Protein AF-A0A2D5MN33-F1 (afdb_monomer_lite)

Radius of gyration: 44.45 Å; chains: 1; bounding box: 69×25×112 Å

pLDDT: mean 75.89, std 8.76, range [56.78, 90.12]

Structure (mmCIF, N/CA/C/O backbone):
data_AF-A0A2D5MN33-F1
#
_entry.id   AF-A0A2D5MN33-F1
#
loop_
_atom_site.group_PDB
_atom_site.id
_atom_site.type_symbol
_atom_site.label_atom_id
_atom_site.label_alt_id
_atom_site.label_comp_id
_atom_site.label_asym_id
_atom_site.label_entity_id
_atom_site.label_seq_id
_atom_site.pdbx_PDB_ins_code
_atom_site.Cartn_x
_atom_site.Cartn_y
_atom_site.Cartn_z
_atom_site.occupancy
_atom_site.B_iso_or_equiv
_atom_site.auth_seq_id
_atom_site.auth_comp_id
_atom_site.auth_asym_id
_atom_site.auth_atom_id
_atom_site.pdbx_PDB_model_num
ATOM 1 N N . MET A 1 1 ? 22.913 7.459 -58.226 1.00 56.78 1 MET A N 1
ATOM 2 C CA . MET A 1 1 ? 24.089 7.844 -57.410 1.00 56.78 1 MET A CA 1
ATOM 3 C C . MET A 1 1 ? 24.022 9.339 -57.164 1.00 56.78 1 MET A C 1
ATOM 5 O O . MET A 1 1 ? 23.792 10.057 -58.127 1.00 56.78 1 MET A O 1
ATOM 9 N N . SER A 1 2 ? 24.161 9.825 -55.929 1.00 61.31 2 SER A N 1
ATOM 10 C CA . SER A 1 2 ? 24.160 11.272 -55.685 1.00 61.31 2 SER A CA 1
ATOM 11 C C . SER A 1 2 ? 25.480 11.892 -56.167 1.00 61.31 2 SER A C 1
ATOM 13 O O . SER A 1 2 ? 26.563 11.467 -55.765 1.00 61.31 2 SER A O 1
ATOM 15 N N . ASN A 1 3 ? 25.400 12.913 -57.028 1.00 69.62 3 ASN A N 1
ATOM 16 C CA . ASN A 1 3 ? 26.564 13.630 -57.580 1.00 69.62 3 ASN A CA 1
ATOM 17 C C . ASN A 1 3 ? 27.483 14.236 -56.496 1.00 69.62 3 ASN A C 1
ATOM 19 O O . ASN A 1 3 ? 28.654 14.517 -56.748 1.00 69.62 3 ASN A O 1
ATOM 23 N N . SER A 1 4 ? 26.980 14.409 -55.272 1.00 71.25 4 SER A N 1
ATOM 24 C CA . SER A 1 4 ? 27.726 14.943 -54.132 1.00 71.25 4 SER A CA 1
ATOM 25 C C . SER A 1 4 ? 28.807 13.995 -53.600 1.00 71.25 4 SER A C 1
ATOM 27 O O . SER A 1 4 ? 29.894 14.467 -53.266 1.00 71.25 4 SER A O 1
ATOM 29 N N . ILE A 1 5 ? 28.559 12.679 -53.562 1.00 74.62 5 ILE A N 1
ATOM 30 C CA . ILE A 1 5 ? 29.527 11.682 -53.062 1.00 74.62 5 ILE A CA 1
ATOM 31 C C . ILE A 1 5 ? 30.747 11.602 -53.984 1.00 74.62 5 ILE A C 1
ATOM 33 O O . ILE A 1 5 ? 31.883 11.629 -53.514 1.00 74.62 5 ILE A O 1
ATOM 37 N N . LEU A 1 6 ? 30.521 11.584 -55.301 1.00 78.62 6 LEU A N 1
ATOM 38 C CA . LEU A 1 6 ? 31.596 11.555 -56.298 1.00 78.62 6 LEU A CA 1
ATOM 39 C C . LEU A 1 6 ? 32.447 12.832 -56.281 1.00 78.62 6 LEU A C 1
ATOM 41 O O . LEU A 1 6 ? 33.637 12.773 -56.574 1.00 78.62 6 LEU A O 1
ATOM 45 N N . LYS A 1 7 ? 31.871 13.978 -55.901 1.00 85.31 7 LYS A N 1
ATOM 46 C CA . LYS A 1 7 ? 32.594 15.255 -55.827 1.00 85.31 7 LYS A CA 1
ATOM 47 C C . LYS A 1 7 ? 33.525 15.345 -54.610 1.00 85.31 7 LYS A C 1
ATOM 49 O O . LYS A 1 7 ? 34.604 15.919 -54.719 1.00 85.31 7 LYS A O 1
ATOM 54 N N . HIS A 1 8 ? 33.147 14.750 -53.475 1.00 85.94 8 HIS A N 1
ATOM 55 C CA . HIS A 1 8 ? 33.854 14.936 -52.196 1.00 85.94 8 HIS A CA 1
ATOM 56 C C . HIS A 1 8 ? 34.628 13.703 -51.704 1.00 85.94 8 HIS A C 1
ATOM 58 O O . HIS A 1 8 ? 35.237 13.754 -50.638 1.00 85.94 8 HIS A O 1
ATOM 64 N N . TRP A 1 9 ? 34.669 12.601 -52.460 1.00 86.69 9 TRP A N 1
ATOM 65 C CA . TRP A 1 9 ? 35.290 11.351 -51.995 1.00 86.69 9 TRP A CA 1
ATOM 66 C C . TRP A 1 9 ? 36.768 11.483 -51.590 1.00 86.69 9 TRP A C 1
ATOM 68 O O . TRP A 1 9 ? 37.199 10.830 -50.642 1.00 86.69 9 TRP A O 1
ATOM 78 N N . LYS A 1 10 ? 37.541 12.347 -52.269 1.00 88.19 10 LYS A N 1
ATOM 79 C CA . LYS A 1 10 ? 38.950 12.616 -51.930 1.00 88.19 10 LYS A CA 1
ATOM 80 C C . LYS A 1 10 ? 39.084 13.234 -50.539 1.00 88.19 10 LYS A C 1
ATOM 82 O O . LYS A 1 10 ? 39.936 12.810 -49.766 1.00 88.19 10 LYS A O 1
ATOM 87 N N . TRP A 1 11 ? 38.216 14.196 -50.222 1.00 90.12 11 TRP A N 1
ATOM 88 C CA . TRP A 1 11 ? 38.167 14.820 -48.903 1.00 90.12 11 TRP A CA 1
ATOM 89 C C . TRP A 1 11 ? 37.771 13.796 -47.836 1.00 90.12 11 TRP A C 1
ATOM 91 O O . TRP A 1 11 ? 38.469 13.651 -46.839 1.00 90.12 11 TRP A O 1
ATOM 101 N N . ILE A 1 12 ? 36.747 12.977 -48.086 1.00 85.75 12 ILE A N 1
ATOM 102 C CA . ILE A 1 12 ? 36.324 11.958 -47.115 1.00 85.75 12 ILE A CA 1
ATOM 103 C C . ILE A 1 12 ? 37.423 10.907 -46.865 1.00 85.75 12 ILE A C 1
ATOM 105 O O . ILE A 1 12 ? 37.648 10.498 -45.727 1.00 85.75 12 ILE A O 1
ATOM 109 N N . LYS A 1 13 ? 38.178 10.531 -47.905 1.00 84.69 13 LYS A N 1
ATOM 110 C CA . LYS A 1 13 ? 39.342 9.646 -47.767 1.00 84.69 13 LYS A CA 1
ATOM 111 C C . LYS A 1 13 ? 40.474 10.293 -46.960 1.00 84.69 13 LYS A C 1
ATOM 113 O O . LYS A 1 13 ? 41.127 9.594 -46.192 1.00 84.69 13 LYS A O 1
ATOM 118 N N . SER A 1 14 ? 40.688 11.607 -47.091 1.00 88.19 14 SER A N 1
ATOM 119 C CA . SER A 1 14 ? 41.678 12.335 -46.279 1.00 88.19 14 SER A CA 1
ATOM 120 C C . SER A 1 14 ? 41.342 12.365 -44.785 1.00 88.19 14 SER A C 1
ATOM 122 O O . SER A 1 14 ? 42.250 12.440 -43.968 1.00 88.19 14 SER A O 1
ATOM 124 N N . LEU A 1 15 ? 40.064 12.208 -44.420 1.00 86.44 15 LEU A N 1
ATOM 125 C CA . LEU A 1 15 ? 39.622 12.051 -43.030 1.00 86.44 15 LEU A CA 1
ATOM 126 C C . LEU A 1 15 ? 39.831 10.627 -42.480 1.00 86.44 15 LEU A C 1
ATOM 128 O O . LEU A 1 15 ? 39.465 10.349 -41.343 1.00 86.44 15 LEU A O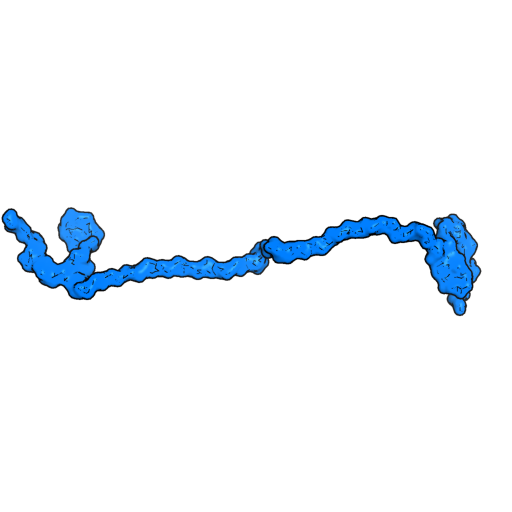 1
ATOM 132 N N . GLY A 1 16 ? 40.374 9.702 -43.281 1.00 82.69 16 GLY A N 1
ATOM 133 C CA . GLY A 1 16 ? 40.598 8.310 -42.881 1.00 82.69 16 GLY A CA 1
ATOM 134 C C . GLY A 1 16 ? 39.354 7.418 -42.954 1.00 82.69 16 GLY A C 1
ATOM 135 O O . GLY A 1 16 ? 39.387 6.278 -42.491 1.00 82.69 16 GLY A O 1
ATOM 136 N N . VAL A 1 17 ? 38.257 7.895 -43.553 1.00 83.62 17 VAL A N 1
ATOM 137 C CA . VAL A 1 17 ? 37.012 7.127 -43.683 1.00 83.62 17 VAL A CA 1
ATOM 138 C C . VAL A 1 17 ? 37.015 6.329 -44.989 1.00 83.62 17 VAL A C 1
ATOM 140 O O . VAL A 1 17 ? 37.100 6.885 -46.085 1.00 83.62 17 VAL A O 1
ATOM 143 N N . ASN A 1 18 ? 36.875 5.006 -44.883 1.00 82.19 18 ASN A N 1
ATOM 144 C CA . ASN A 1 18 ? 36.768 4.118 -46.041 1.00 82.19 18 ASN A CA 1
ATOM 145 C C . ASN A 1 18 ? 35.313 4.024 -46.523 1.00 82.19 18 ASN A C 1
ATOM 147 O O . ASN A 1 18 ? 34.442 3.542 -45.798 1.00 82.19 18 ASN A O 1
ATOM 151 N N . ILE A 1 19 ? 35.053 4.465 -47.758 1.00 82.38 19 ILE A N 1
ATOM 152 C CA . ILE A 1 19 ? 33.716 4.477 -48.372 1.00 82.38 19 ILE A CA 1
ATOM 153 C C . ILE A 1 19 ? 33.722 3.668 -49.664 1.00 82.38 19 ILE A C 1
ATOM 155 O O . ILE A 1 19 ? 34.583 3.852 -50.526 1.00 82.38 19 ILE A O 1
ATOM 159 N N . CYS A 1 20 ? 32.716 2.814 -49.842 1.00 80.69 20 CYS A N 1
ATOM 160 C CA . CYS A 1 20 ? 32.478 2.152 -51.115 1.00 80.69 20 CYS A CA 1
ATOM 161 C C . CYS A 1 20 ? 31.819 3.125 -52.103 1.00 80.69 20 CYS A C 1
ATOM 163 O O . CYS A 1 20 ? 30.640 3.451 -51.972 1.00 80.69 20 CYS A O 1
ATOM 165 N N . LEU A 1 21 ? 32.557 3.555 -53.130 1.00 78.75 21 LEU A N 1
ATOM 166 C CA . LEU A 1 21 ? 32.062 4.502 -54.140 1.00 78.75 21 LEU A CA 1
ATOM 167 C C . LEU A 1 21 ? 30.833 3.995 -54.905 1.00 78.75 21 LEU A C 1
ATOM 169 O O . LEU A 1 21 ? 30.045 4.814 -55.354 1.00 78.75 21 LEU A O 1
ATOM 173 N N . LYS A 1 22 ? 30.653 2.669 -55.029 1.00 77.31 22 LYS A N 1
ATOM 174 C CA . LYS A 1 22 ? 29.515 2.046 -55.730 1.00 77.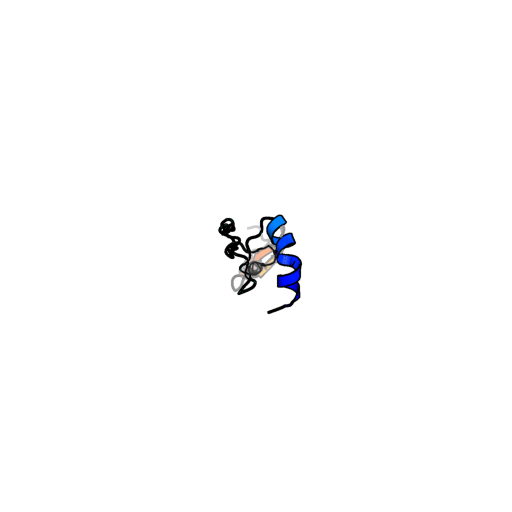31 22 LYS A CA 1
ATOM 175 C C . LYS A 1 22 ? 28.207 2.098 -54.936 1.00 77.31 22 LYS A C 1
ATOM 177 O O . LYS A 1 22 ? 27.141 2.220 -55.529 1.00 77.31 22 LYS A O 1
ATOM 182 N N . THR A 1 23 ? 28.284 2.002 -53.610 1.00 76.19 23 THR A N 1
ATOM 183 C CA . THR A 1 23 ? 27.108 1.859 -52.732 1.00 76.19 23 THR A CA 1
ATOM 184 C C . THR A 1 23 ? 26.929 3.017 -51.753 1.00 76.19 23 THR A C 1
ATOM 186 O O . THR A 1 23 ? 25.892 3.098 -51.105 1.00 76.19 23 THR A O 1
ATOM 189 N N . GLY A 1 24 ? 27.922 3.902 -51.616 1.00 73.44 24 GLY A N 1
ATOM 190 C CA . GLY A 1 24 ? 27.931 5.004 -50.650 1.00 73.44 24 GLY A CA 1
ATOM 191 C C . GLY A 1 24 ? 28.055 4.557 -49.189 1.00 73.44 24 GLY A C 1
ATOM 192 O O . GLY A 1 24 ? 27.982 5.391 -48.293 1.00 73.44 24 GLY A O 1
ATOM 193 N N . LYS A 1 25 ? 28.237 3.256 -48.930 1.00 79.12 25 LYS A N 1
ATOM 194 C CA . LYS A 1 25 ? 28.335 2.710 -47.573 1.00 79.12 25 LYS A CA 1
ATOM 195 C C . LYS A 1 25 ? 29.750 2.878 -47.023 1.00 79.12 25 LYS A C 1
ATOM 197 O O . LYS A 1 25 ? 30.728 2.586 -47.716 1.00 79.12 25 LYS A O 1
ATOM 202 N N . ILE A 1 26 ? 29.839 3.315 -45.770 1.00 80.81 26 ILE A N 1
ATOM 203 C CA . ILE A 1 26 ? 31.086 3.368 -45.005 1.00 80.81 26 ILE A CA 1
ATOM 204 C C . ILE A 1 26 ? 31.418 1.946 -44.552 1.00 80.81 26 ILE A C 1
ATOM 206 O O . ILE A 1 26 ? 30.592 1.278 -43.933 1.00 80.81 26 ILE A O 1
ATOM 210 N N . THR A 1 27 ? 32.622 1.474 -44.864 1.00 73.25 27 THR A N 1
ATOM 211 C CA . THR A 1 27 ? 33.121 0.177 -44.399 1.00 73.25 27 THR A CA 1
ATOM 212 C C . THR A 1 27 ? 34.034 0.409 -43.203 1.00 73.25 27 THR A C 1
ATOM 214 O O . THR A 1 27 ? 35.212 0.734 -43.363 1.00 73.25 27 THR A O 1
ATOM 217 N N . SER A 1 28 ? 33.477 0.266 -42.004 1.00 76.31 28 SER A N 1
ATOM 218 C CA . SER A 1 28 ? 34.225 0.248 -40.747 1.00 76.31 28 SER A CA 1
ATOM 219 C C . SER A 1 28 ? 34.540 -1.198 -40.362 1.00 76.31 28 SER A C 1
ATOM 221 O O . SER A 1 28 ? 33.660 -2.051 -40.433 1.00 76.31 28 SER A O 1
ATOM 223 N N . LYS A 1 29 ? 35.781 -1.478 -39.942 1.00 74.19 29 LYS A N 1
ATOM 224 C CA . LYS A 1 29 ? 36.140 -2.742 -39.264 1.00 74.19 29 LYS A CA 1
ATOM 225 C C . LYS A 1 29 ? 35.887 -2.687 -37.752 1.00 74.19 29 LYS A C 1
ATOM 227 O O . LYS A 1 29 ? 35.967 -3.708 -37.083 1.00 74.19 29 LYS A O 1
ATOM 232 N N . PHE A 1 30 ? 35.632 -1.496 -37.218 1.00 78.56 30 PHE A N 1
ATOM 233 C CA . PHE A 1 30 ? 35.391 -1.266 -35.804 1.00 78.56 30 PHE A CA 1
ATOM 234 C C . PHE A 1 30 ? 33.894 -1.427 -35.527 1.00 78.56 30 PHE A C 1
ATOM 236 O O . PHE A 1 30 ? 33.088 -0.638 -36.027 1.00 78.56 30 PHE A O 1
ATOM 243 N N . ALA A 1 31 ? 33.539 -2.467 -34.771 1.00 77.25 31 ALA A N 1
ATOM 244 C CA . ALA A 1 31 ? 32.161 -2.783 -34.390 1.00 77.25 31 ALA A CA 1
ATOM 245 C C . ALA A 1 31 ? 31.676 -1.993 -33.157 1.00 77.25 31 ALA A C 1
ATOM 247 O O . ALA A 1 31 ? 30.534 -2.156 -32.742 1.00 77.25 31 ALA A O 1
ATOM 248 N N . GLY A 1 32 ? 32.519 -1.115 -32.600 1.00 82.25 32 GLY A N 1
ATOM 249 C CA . GLY A 1 32 ? 32.250 -0.444 -31.332 1.00 82.25 32 GLY A CA 1
ATOM 25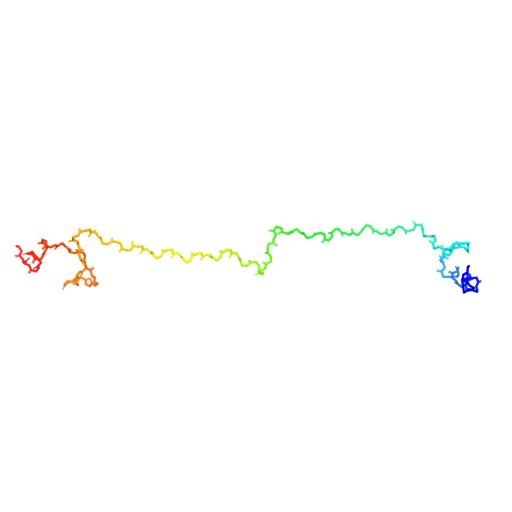0 C C . GLY A 1 32 ? 32.659 -1.296 -30.133 1.00 82.25 32 GLY A C 1
ATOM 251 O O . GLY A 1 32 ? 33.429 -2.247 -30.265 1.00 82.25 32 GLY A O 1
ATOM 252 N N . TYR A 1 33 ? 32.149 -0.916 -28.967 1.00 86.00 33 TYR A N 1
ATOM 253 C CA . TYR A 1 33 ? 32.252 -1.682 -27.730 1.00 86.00 33 TYR A CA 1
ATOM 254 C C . TYR A 1 33 ? 30.861 -2.166 -27.339 1.00 86.00 33 TYR A C 1
ATOM 256 O O . TYR A 1 33 ? 29.873 -1.488 -27.639 1.00 86.00 33 TYR A O 1
ATOM 264 N N . ASP A 1 34 ? 30.793 -3.304 -26.653 1.00 86.00 34 ASP A N 1
ATOM 265 C CA . ASP A 1 34 ? 29.536 -3.789 -26.098 1.00 86.00 34 ASP A CA 1
ATOM 266 C C . ASP A 1 34 ? 28.993 -2.758 -25.104 1.00 86.00 34 ASP A C 1
ATOM 268 O O . ASP A 1 34 ? 29.680 -2.325 -24.174 1.00 86.00 34 ASP A O 1
ATOM 272 N N . ILE A 1 35 ? 27.761 -2.319 -25.346 1.00 85.31 35 ILE A N 1
ATOM 273 C CA . ILE A 1 35 ? 27.075 -1.368 -24.475 1.00 85.31 35 ILE A CA 1
ATOM 274 C C . ILE A 1 35 ? 26.718 -2.120 -23.184 1.00 85.31 35 ILE A C 1
ATOM 276 O O . ILE A 1 35 ? 26.219 -3.245 -23.271 1.00 85.31 35 ILE A O 1
ATOM 280 N N . PRO A 1 36 ? 26.956 -1.544 -21.990 1.00 85.88 36 PRO A N 1
ATOM 281 C CA . PRO A 1 36 ? 26.526 -2.177 -20.750 1.00 85.88 36 PRO A CA 1
ATOM 282 C C . PRO A 1 36 ? 25.002 -2.340 -20.738 1.00 85.88 36 PRO A C 1
ATOM 284 O O . PRO A 1 36 ? 24.268 -1.495 -21.252 1.00 85.88 36 PRO A O 1
ATOM 287 N N . ASP A 1 37 ? 24.525 -3.433 -20.147 1.00 86.12 37 ASP A N 1
ATOM 288 C CA . ASP A 1 37 ? 23.091 -3.676 -20.030 1.00 86.12 37 ASP A CA 1
ATOM 289 C C . ASP A 1 37 ? 22.459 -2.664 -19.060 1.00 86.12 37 ASP A C 1
ATOM 291 O O . ASP A 1 37 ? 22.735 -2.668 -17.861 1.00 86.12 37 ASP A O 1
ATOM 295 N N . TYR A 1 38 ? 21.614 -1.785 -19.600 1.00 81.56 38 TYR A N 1
ATOM 296 C CA . TYR A 1 38 ? 20.839 -0.798 -18.845 1.00 81.56 38 TYR A CA 1
ATOM 297 C C . TYR A 1 38 ? 19.436 -1.300 -18.482 1.00 81.56 38 TYR A C 1
ATOM 299 O O . TYR A 1 38 ? 18.580 -0.503 -18.088 1.00 81.56 38 TYR A O 1
ATOM 307 N N . SER A 1 39 ? 19.162 -2.598 -18.642 1.00 83.44 39 SER A N 1
ATOM 308 C CA . SER A 1 39 ? 17.887 -3.174 -18.238 1.00 83.44 39 SER A CA 1
ATOM 309 C C . SER A 1 39 ? 17.628 -2.916 -16.748 1.00 83.44 39 SER A C 1
ATOM 311 O O . SER A 1 39 ? 18.473 -3.124 -15.876 1.00 83.44 39 SER A O 1
ATOM 313 N N . THR A 1 40 ? 16.444 -2.393 -16.438 1.00 72.56 40 THR A N 1
ATOM 314 C CA . THR A 1 40 ? 16.048 -2.090 -15.063 1.00 72.56 40 THR A CA 1
ATOM 315 C C . THR A 1 40 ? 15.270 -3.260 -14.475 1.00 72.56 40 THR A C 1
ATOM 317 O O . THR A 1 40 ? 14.326 -3.786 -15.067 1.00 72.56 40 THR A O 1
ATOM 320 N N . ASN A 1 41 ? 15.652 -3.689 -13.272 1.00 69.75 41 ASN A N 1
ATOM 321 C CA . ASN A 1 41 ? 14.922 -4.723 -12.549 1.00 69.75 41 ASN A CA 1
ATOM 322 C C . ASN A 1 41 ? 13.710 -4.104 -11.834 1.00 69.75 41 ASN A C 1
ATOM 324 O O . ASN A 1 41 ? 13.860 -3.456 -10.799 1.00 69.75 41 ASN A O 1
ATOM 328 N N . TYR A 1 42 ? 12.504 -4.359 -12.350 1.00 65.56 42 TYR A N 1
ATOM 329 C CA . TYR A 1 42 ? 11.228 -3.903 -11.771 1.00 65.56 42 TYR A CA 1
ATOM 330 C C . TYR A 1 42 ? 10.944 -4.453 -10.353 1.00 65.56 42 TYR A C 1
ATOM 332 O O . TYR A 1 42 ? 9.966 -4.066 -9.716 1.00 65.56 42 TYR A O 1
ATOM 340 N N . LYS A 1 43 ? 11.781 -5.356 -9.811 1.00 66.19 43 LYS A N 1
ATOM 341 C CA . LYS A 1 43 ? 11.619 -5.870 -8.436 1.00 66.19 43 LYS A CA 1
ATOM 342 C C . LYS A 1 43 ? 11.640 -4.772 -7.374 1.00 66.19 43 LYS A C 1
ATOM 344 O O . LYS A 1 43 ? 11.006 -4.943 -6.334 1.00 66.19 43 LYS A O 1
ATOM 349 N N . TYR A 1 44 ? 12.350 -3.674 -7.612 1.00 63.28 44 TYR A N 1
ATOM 350 C CA . TYR A 1 44 ? 12.422 -2.568 -6.666 1.00 63.28 44 TYR A CA 1
ATOM 351 C C . TYR A 1 44 ? 11.398 -1.518 -7.056 1.00 63.28 44 TYR A C 1
ATOM 353 O O . TYR A 1 44 ? 11.561 -0.791 -8.032 1.00 63.28 44 TYR A O 1
ATOM 361 N N . LYS A 1 45 ? 10.309 -1.477 -6.294 1.00 66.69 45 LYS A N 1
ATOM 362 C CA . LYS A 1 45 ? 9.264 -0.486 -6.495 1.00 66.69 45 LYS A CA 1
ATOM 363 C C . LYS A 1 45 ? 9.793 0.891 -6.090 1.00 66.69 45 LYS A C 1
ATOM 365 O O . LYS A 1 45 ? 10.293 1.055 -4.978 1.00 66.69 45 LYS A O 1
ATOM 370 N N . THR A 1 46 ? 9.710 1.852 -7.000 1.00 67.50 46 THR A N 1
ATOM 371 C CA . THR A 1 46 ? 9.994 3.265 -6.739 1.00 67.50 46 THR A CA 1
ATOM 372 C C . THR A 1 46 ? 8.965 3.848 -5.757 1.00 67.50 46 THR A C 1
ATOM 374 O O . THR A 1 46 ? 7.947 3.225 -5.447 1.00 67.50 46 THR A O 1
ATOM 377 N N . SER A 1 47 ? 9.254 5.024 -5.190 1.00 63.88 47 SER A N 1
ATOM 378 C CA . SER A 1 47 ? 8.429 5.663 -4.147 1.00 63.88 47 SER A CA 1
ATOM 379 C C . SER A 1 47 ? 7.009 6.042 -4.597 1.00 63.88 47 SER A C 1
ATOM 381 O O . SER A 1 47 ? 6.159 6.340 -3.762 1.00 63.88 47 SER A O 1
ATOM 383 N N . ASP A 1 48 ? 6.751 6.017 -5.903 1.00 69.94 48 ASP A N 1
ATOM 384 C CA . ASP A 1 48 ? 5.446 6.166 -6.551 1.00 69.94 48 ASP A CA 1
ATOM 385 C C . ASP A 1 48 ? 4.525 4.956 -6.333 1.00 69.94 48 ASP A C 1
ATOM 387 O O . ASP A 1 48 ? 3.303 5.072 -6.453 1.00 69.94 48 ASP A O 1
ATOM 391 N N . VAL A 1 49 ? 5.073 3.801 -5.947 1.00 64.75 49 VAL A N 1
ATOM 392 C CA . VAL A 1 49 ? 4.260 2.656 -5.553 1.00 64.75 49 VAL A CA 1
ATOM 393 C C . VAL A 1 49 ? 3.906 2.769 -4.079 1.00 64.75 49 VAL A C 1
ATOM 395 O O . VAL A 1 49 ? 4.586 2.250 -3.194 1.00 64.75 49 VAL A O 1
ATOM 398 N N . ILE A 1 50 ? 2.767 3.407 -3.827 1.00 64.94 50 ILE A N 1
ATOM 399 C CA . ILE A 1 50 ? 2.077 3.334 -2.543 1.00 64.94 50 ILE A CA 1
ATOM 400 C C . ILE A 1 50 ? 1.737 1.858 -2.312 1.00 64.94 50 ILE A C 1
ATOM 402 O O . ILE A 1 50 ? 0.816 1.311 -2.921 1.00 64.94 50 ILE A O 1
ATOM 406 N N . GLY A 1 51 ? 2.523 1.184 -1.466 1.00 64.56 51 GLY A N 1
ATOM 407 C CA . GLY A 1 51 ? 2.182 -0.145 -0.970 1.00 64.56 51 GLY A CA 1
ATOM 408 C C . GLY A 1 51 ? 0.746 -0.117 -0.460 1.00 64.56 51 GLY A C 1
ATOM 409 O O . GLY A 1 51 ? 0.355 0.876 0.156 1.0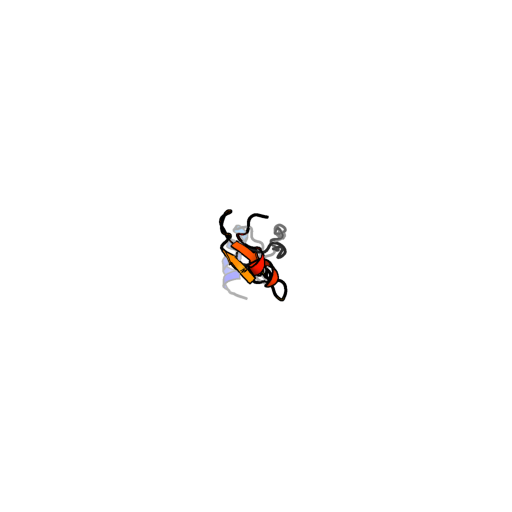0 64.56 51 GLY A O 1
ATOM 410 N N . THR A 1 52 ? -0.034 -1.161 -0.777 1.00 61.25 52 THR A N 1
ATOM 411 C CA . THR A 1 52 ? -1.443 -1.320 -0.371 1.00 61.25 52 THR A CA 1
ATOM 412 C C . THR A 1 52 ? -1.640 -0.682 0.987 1.00 61.25 52 THR A C 1
ATOM 414 O O . THR A 1 52 ? -1.022 -1.148 1.949 1.00 61.25 52 THR A O 1
ATOM 417 N N . ALA A 1 53 ? -2.398 0.423 1.010 1.00 60.75 53 ALA A N 1
ATOM 418 C CA . ALA A 1 53 ? -2.594 1.258 2.183 1.00 60.75 53 ALA A CA 1
ATOM 419 C C . ALA A 1 53 ? -2.727 0.340 3.388 1.00 60.75 53 ALA A C 1
ATOM 421 O O . ALA A 1 53 ? -3.613 -0.516 3.382 1.00 60.75 53 ALA A O 1
ATOM 422 N N . ALA A 1 54 ? -1.803 0.449 4.349 1.00 60.53 54 ALA A N 1
ATOM 423 C CA . ALA A 1 54 ? -1.866 -0.339 5.567 1.00 60.53 54 ALA A CA 1
ATOM 424 C C . ALA A 1 54 ? -3.273 -0.134 6.124 1.00 60.53 54 ALA A C 1
ATOM 426 O O . ALA A 1 54 ? -3.604 0.960 6.589 1.00 60.53 54 ALA A O 1
ATOM 427 N N . THR A 1 55 ? -4.140 -1.135 5.949 1.00 65.19 55 THR A N 1
ATOM 428 C CA . THR A 1 55 ? -5.547 -1.021 6.309 1.00 65.19 55 THR A CA 1
ATOM 429 C C . THR A 1 55 ? -5.557 -0.618 7.764 1.00 65.19 55 THR A C 1
ATOM 431 O O . THR A 1 55 ? -4.909 -1.280 8.581 1.00 65.19 55 THR A O 1
ATOM 434 N N . LYS A 1 56 ? -6.201 0.518 8.054 1.00 66.69 56 LYS A N 1
ATOM 435 C CA . LYS A 1 56 ? -6.289 1.095 9.395 1.00 66.69 56 LYS A CA 1
ATOM 436 C C . LYS A 1 56 ? -6.535 -0.059 10.364 1.00 66.69 56 LYS A C 1
ATOM 438 O O . LYS A 1 56 ? -7.507 -0.789 10.161 1.00 66.69 56 LYS A O 1
ATOM 443 N N . LYS A 1 57 ? -5.61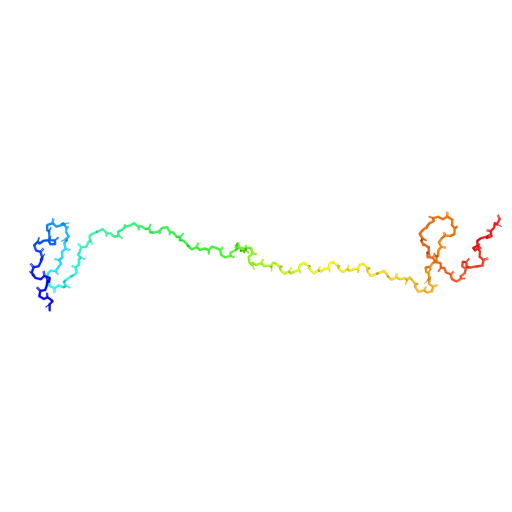7 -0.281 11.322 1.00 65.00 57 LYS A N 1
ATOM 444 C CA . LYS A 1 57 ? -5.720 -1.407 12.268 1.00 65.00 57 LYS A CA 1
ATOM 445 C C . LYS A 1 57 ? -7.168 -1.449 12.757 1.00 65.00 57 LYS A C 1
ATOM 447 O O . LYS A 1 57 ? -7.647 -0.391 13.183 1.00 65.00 57 LYS A O 1
ATOM 452 N N . PRO A 1 58 ? -7.878 -2.586 12.632 1.00 66.75 58 PRO A N 1
ATOM 453 C CA . PRO A 1 58 ? -9.266 -2.643 13.049 1.00 66.75 58 PRO A CA 1
ATOM 454 C C . PRO A 1 58 ? -9.314 -2.162 14.493 1.00 66.75 58 PRO A C 1
ATOM 456 O O . PRO A 1 58 ? -8.558 -2.645 15.339 1.00 66.75 58 PRO A O 1
ATOM 459 N N . ILE A 1 59 ? -10.135 -1.139 14.742 1.00 70.56 59 ILE A N 1
ATOM 460 C CA . ILE A 1 59 ? -10.401 -0.666 16.097 1.00 70.56 59 ILE A CA 1
ATOM 461 C C . ILE A 1 59 ? -10.779 -1.910 16.896 1.00 70.56 59 ILE A C 1
ATOM 463 O O . ILE A 1 59 ? -11.632 -2.682 16.449 1.00 70.56 59 ILE A O 1
ATOM 467 N N . ILE A 1 60 ? -10.104 -2.138 18.025 1.00 69.25 60 ILE A N 1
ATOM 468 C CA . ILE A 1 60 ? -10.401 -3.270 18.903 1.00 69.25 60 ILE A CA 1
ATOM 469 C C . ILE A 1 60 ? -11.901 -3.217 19.182 1.00 69.25 60 ILE A C 1
ATOM 471 O O . ILE A 1 60 ? -12.401 -2.235 19.732 1.00 69.25 60 ILE A O 1
ATOM 475 N N . LYS A 1 61 ? -12.635 -4.236 18.730 1.00 68.12 61 LYS A N 1
ATOM 476 C CA . LYS A 1 61 ? -14.085 -4.291 18.888 1.00 68.12 61 LYS A CA 1
ATOM 477 C C . LYS A 1 61 ? -14.359 -4.556 20.364 1.00 68.12 61 LYS A C 1
ATOM 479 O O . LYS A 1 61 ? -14.241 -5.685 20.829 1.00 68.12 61 LYS A O 1
ATOM 484 N N . VAL A 1 62 ? -14.644 -3.498 21.117 1.00 70.62 62 VAL A N 1
ATOM 485 C CA . VAL A 1 62 ? -14.897 -3.582 22.559 1.00 70.62 62 VAL A CA 1
ATOM 486 C C . VAL A 1 62 ? -16.322 -4.101 22.764 1.00 70.62 62 VAL A C 1
ATOM 488 O O . VAL A 1 62 ? -17.269 -3.333 22.898 1.00 70.62 62 VAL A O 1
ATOM 491 N N . THR A 1 63 ? -16.512 -5.417 22.686 1.00 78.31 63 THR A N 1
ATOM 492 C CA . THR A 1 63 ? -17.805 -6.052 22.982 1.00 78.31 63 THR A CA 1
ATOM 493 C C . THR A 1 63 ? -17.953 -6.273 24.480 1.00 78.31 63 THR A C 1
ATOM 495 O O . THR A 1 63 ? -17.153 -6.982 25.089 1.00 78.31 63 THR A O 1
ATOM 498 N N . LEU A 1 64 ? -18.994 -5.682 25.067 1.00 81.62 64 LEU A N 1
ATOM 499 C CA . LEU A 1 64 ? -19.392 -5.965 26.442 1.00 81.62 64 LEU A CA 1
ATOM 500 C C . LEU A 1 64 ? -20.059 -7.348 26.526 1.00 81.62 64 LEU A C 1
ATOM 502 O O . LEU A 1 64 ? -20.834 -7.701 25.633 1.00 81.62 64 LEU A O 1
ATOM 506 N N . PRO A 1 65 ? -19.797 -8.129 27.588 1.00 83.06 65 PRO A N 1
ATOM 507 C CA . PRO A 1 65 ? -20.534 -9.359 27.852 1.00 83.06 65 PRO A CA 1
ATOM 508 C C . PRO A 1 65 ? -22.037 -9.089 27.988 1.00 83.06 65 PRO A C 1
ATOM 510 O O . PRO A 1 65 ? -22.443 -8.060 28.534 1.00 83.06 65 PRO A O 1
ATOM 513 N N . ALA A 1 66 ? -22.865 -10.028 27.528 1.00 82.75 66 ALA A N 1
ATOM 514 C CA . ALA A 1 66 ? -24.317 -9.921 27.643 1.00 82.75 66 ALA A CA 1
ATOM 515 C C . ALA A 1 66 ? -24.746 -9.727 29.109 1.00 82.75 66 ALA A C 1
ATOM 517 O O . ALA A 1 66 ? -24.233 -10.392 30.009 1.00 82.75 66 ALA A O 1
ATOM 518 N N . GLY A 1 67 ? -25.677 -8.799 29.342 1.00 84.06 67 GLY A N 1
ATOM 519 C CA . GLY A 1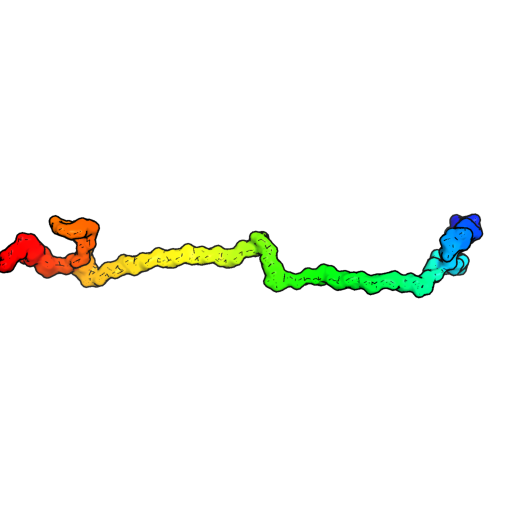 67 ? -26.183 -8.481 30.682 1.00 84.06 67 GLY A CA 1
ATOM 520 C C . GLY A 1 67 ? -25.247 -7.630 31.547 1.00 84.06 67 GLY A C 1
ATOM 521 O O . GLY A 1 67 ? -25.576 -7.369 32.702 1.00 84.06 67 GLY A O 1
ATOM 522 N N . LYS A 1 68 ? -24.105 -7.174 31.013 1.00 85.06 68 LYS A N 1
ATOM 523 C CA . LYS A 1 68 ? -23.178 -6.283 31.721 1.00 85.06 68 LYS A CA 1
ATOM 524 C C . LYS A 1 68 ? -23.173 -4.878 31.128 1.00 85.06 68 LYS A C 1
ATOM 526 O O . LYS A 1 68 ? -23.401 -4.683 29.937 1.00 85.06 68 LYS A O 1
ATOM 531 N N . THR A 1 69 ? -22.931 -3.880 31.970 1.00 84.94 69 THR A N 1
ATOM 532 C CA . THR A 1 69 ? -22.905 -2.454 31.601 1.00 84.94 69 THR A CA 1
ATOM 533 C C . THR A 1 69 ? -21.677 -1.778 32.207 1.00 84.94 69 THR A C 1
ATOM 535 O O . THR A 1 69 ? -21.059 -2.309 33.125 1.00 84.94 69 THR A O 1
ATOM 538 N N . ILE A 1 70 ? -21.281 -0.630 31.661 1.00 86.12 70 ILE A N 1
ATOM 539 C CA . ILE A 1 70 ? -20.178 0.184 32.172 1.00 86.12 70 ILE A CA 1
ATOM 540 C C . ILE A 1 70 ? -20.752 1.230 33.133 1.00 86.12 70 ILE A C 1
ATOM 542 O O . ILE A 1 70 ? -21.635 1.994 32.749 1.00 86.12 70 ILE A O 1
ATOM 546 N N . ALA A 1 71 ? -20.245 1.278 34.363 1.00 80.94 71 ALA A N 1
ATOM 547 C CA . ALA A 1 71 ? -20.622 2.263 35.375 1.00 80.94 71 ALA A CA 1
ATOM 548 C C . ALA A 1 71 ? -19.388 3.038 35.876 1.00 80.94 71 ALA A C 1
ATOM 550 O O . ALA A 1 71 ? -18.275 2.501 35.848 1.00 80.94 71 ALA A O 1
ATOM 551 N N . PRO A 1 72 ? -19.544 4.293 36.336 1.00 81.94 72 PRO A N 1
ATOM 552 C CA . PRO A 1 72 ? -18.456 5.036 36.966 1.00 81.94 72 PRO A CA 1
ATOM 553 C C . PRO A 1 72 ? -17.992 4.320 38.243 1.00 81.94 72 PRO A C 1
ATOM 555 O O . PRO A 1 72 ? -18.802 3.954 39.096 1.00 81.94 72 PRO A O 1
ATOM 558 N N . ALA A 1 73 ? -16.681 4.103 38.377 1.00 80.38 73 ALA A N 1
ATOM 559 C CA . ALA A 1 73 ? -16.130 3.400 39.531 1.00 80.38 73 ALA A CA 1
ATOM 560 C C . ALA A 1 73 ? -16.044 4.345 40.734 1.00 80.38 73 ALA A C 1
ATOM 562 O O . ALA A 1 73 ? -15.233 5.271 40.748 1.00 80.38 73 ALA A O 1
ATOM 563 N N . TYR A 1 74 ? -16.847 4.076 41.765 1.00 63.41 74 TYR A N 1
ATOM 564 C CA . TYR A 1 74 ? -17.082 5.027 42.857 1.00 63.41 74 TYR A CA 1
ATOM 565 C C . TYR A 1 74 ? -15.845 5.361 43.716 1.00 63.41 74 TYR A C 1
ATOM 567 O O . TYR A 1 74 ? -15.898 6.329 44.455 1.00 63.41 74 TYR A O 1
ATOM 575 N N . ASN A 1 75 ? -14.726 4.624 43.615 1.00 65.44 75 ASN A N 1
ATOM 576 C CA . ASN A 1 75 ? -13.539 4.838 44.469 1.00 65.44 75 ASN A CA 1
ATOM 577 C C . ASN A 1 75 ? -12.167 4.590 43.796 1.00 65.44 75 ASN A C 1
ATOM 579 O O . ASN A 1 75 ? -11.148 4.614 44.481 1.00 65.44 75 ASN A O 1
ATOM 583 N N . LYS A 1 76 ? -12.101 4.285 42.490 1.00 61.19 76 LYS A N 1
ATOM 584 C CA . LYS A 1 76 ? -10.835 3.890 41.821 1.00 61.19 76 LYS A CA 1
ATOM 585 C C . LYS A 1 76 ? -10.540 4.610 40.496 1.00 61.19 76 LYS A C 1
ATOM 587 O O . LYS A 1 76 ? -9.560 4.279 39.836 1.00 61.19 76 LYS A O 1
ATOM 592 N N . GLY A 1 77 ? -11.341 5.614 40.133 1.00 69.38 77 GLY A N 1
ATOM 593 C CA . GLY A 1 77 ? -11.240 6.300 38.842 1.00 69.38 77 GLY A CA 1
ATOM 594 C C . GLY A 1 77 ? -11.671 5.430 37.652 1.00 69.38 77 GLY A C 1
ATOM 595 O O . GLY A 1 77 ? -11.910 4.230 37.782 1.00 69.38 77 GLY A O 1
ATOM 596 N N . GLY A 1 78 ? -11.786 6.063 36.481 1.00 79.25 78 GLY A N 1
ATOM 597 C CA . GLY A 1 78 ? -12.196 5.427 35.226 1.00 79.25 78 GLY A CA 1
ATOM 598 C C . GLY A 1 78 ? -13.626 4.875 35.259 1.00 79.25 78 GLY A C 1
ATOM 599 O O . GLY A 1 78 ? -14.553 5.521 35.746 1.00 79.25 78 GLY A O 1
ATOM 600 N N . TYR A 1 79 ? -13.802 3.664 34.739 1.00 86.62 79 TYR A N 1
ATOM 601 C CA . TYR A 1 79 ? -15.084 2.970 34.659 1.00 86.62 79 TYR A CA 1
ATOM 602 C C . TYR A 1 79 ? -14.913 1.490 35.020 1.00 86.62 79 TYR A C 1
ATOM 604 O O . TYR A 1 79 ? -13.835 0.927 34.829 1.00 86.62 79 TYR A O 1
ATOM 612 N N . MET A 1 80 ? -15.975 0.845 35.504 1.00 83.56 80 MET A N 1
ATOM 613 C CA . MET A 1 80 ? -16.004 -0.586 35.825 1.00 83.56 80 MET A CA 1
ATOM 614 C C . MET A 1 80 ? -17.151 -1.303 35.113 1.00 83.56 80 MET A C 1
ATOM 616 O O . MET A 1 80 ? -18.186 -0.708 34.815 1.00 83.56 80 MET A O 1
ATOM 620 N N . VAL A 1 81 ? -16.960 -2.595 34.845 1.00 86.25 81 VAL A N 1
ATOM 621 C CA . VAL A 1 81 ? -18.002 -3.469 34.300 1.00 86.25 81 VAL A CA 1
ATOM 622 C C . VAL A 1 81 ? -18.862 -3.977 35.456 1.00 86.25 81 VAL A C 1
ATOM 624 O O . VAL A 1 81 ? -18.328 -4.561 36.397 1.00 86.25 81 VAL A O 1
ATOM 627 N N . VAL A 1 82 ? -20.175 -3.766 35.375 1.00 83.69 82 VAL A N 1
ATOM 628 C CA . VAL A 1 82 ? -21.159 -4.146 36.398 1.00 83.69 82 VAL A CA 1
ATOM 629 C C . VAL A 1 82 ? -22.230 -5.071 35.836 1.00 83.69 82 VAL A C 1
ATOM 631 O O . VAL A 1 82 ? -22.647 -4.941 34.682 1.00 83.69 82 VAL A O 1
ATOM 634 N N . ASP A 1 83 ? -22.671 -6.011 36.667 1.00 87.19 83 ASP A N 1
ATOM 635 C CA . ASP A 1 83 ? -23.861 -6.832 36.467 1.00 87.19 83 ASP A CA 1
ATOM 636 C C . ASP A 1 83 ? -25.069 -6.218 37.197 1.00 87.19 83 ASP A C 1
ATOM 638 O O . ASP A 1 83 ? -24.928 -5.469 38.166 1.00 87.19 83 ASP A O 1
ATOM 642 N N . GLN A 1 84 ? -26.282 -6.595 36.798 1.00 83.44 84 GLN A N 1
ATOM 643 C CA . GLN A 1 84 ? -27.512 -6.200 37.483 1.00 83.44 84 GLN A CA 1
ATOM 644 C C . GLN A 1 84 ? -27.511 -6.619 38.966 1.00 83.44 84 GLN A C 1
ATOM 646 O O . GLN A 1 84 ? -28.078 -5.928 39.815 1.00 83.44 84 GLN A O 1
ATOM 651 N N . LYS A 1 85 ? -26.863 -7.743 39.296 1.00 83.44 85 LYS A N 1
ATOM 652 C CA . LYS A 1 85 ? -26.755 -8.239 40.679 1.00 83.44 85 LYS A CA 1
ATOM 653 C C . LYS A 1 85 ? -25.880 -7.349 41.563 1.00 83.44 85 LYS A C 1
ATOM 655 O O . LYS A 1 85 ? -26.154 -7.249 42.760 1.00 83.44 85 LYS A O 1
ATOM 660 N N . ASP A 1 86 ? -24.895 -6.671 40.978 1.00 77.12 86 ASP A N 1
ATOM 661 C CA . ASP A 1 86 ? -23.923 -5.864 41.719 1.00 77.12 86 ASP A CA 1
ATOM 662 C C . ASP A 1 86 ? -24.573 -4.609 42.319 1.00 77.12 86 ASP A C 1
ATOM 664 O O . ASP A 1 86 ? -24.178 -4.157 43.390 1.00 77.12 86 ASP A O 1
ATOM 668 N N . PHE A 1 87 ? -25.660 -4.095 41.729 1.00 76.62 87 PHE A N 1
ATOM 669 C CA . PHE A 1 87 ? -26.408 -2.958 42.289 1.00 76.62 87 PHE A CA 1
ATOM 670 C C . PHE A 1 87 ? -26.936 -3.194 43.709 1.00 76.62 87 PHE A C 1
ATOM 672 O O . PHE A 1 87 ? -27.145 -2.236 44.447 1.00 76.62 87 PHE A O 1
ATOM 679 N N . LYS A 1 88 ? -27.133 -4.451 44.124 1.00 79.25 88 LYS A N 1
ATOM 680 C CA . LYS A 1 88 ? -27.611 -4.774 45.479 1.00 79.25 88 LYS A CA 1
ATOM 681 C C . LYS A 1 88 ? -26.506 -4.723 46.539 1.00 79.25 88 LYS A C 1
ATOM 683 O O . LYS A 1 88 ? -26.813 -4.615 47.729 1.00 79.25 88 LYS A O 1
ATOM 688 N N . THR A 1 89 ? -25.247 -4.836 46.119 1.00 73.62 89 THR A N 1
ATOM 689 C CA . THR A 1 89 ? -24.067 -4.951 46.989 1.00 73.62 89 THR A CA 1
ATOM 690 C C . THR A 1 89 ? -23.128 -3.748 46.882 1.00 73.62 89 THR A C 1
ATOM 692 O O . THR A 1 89 ? -22.328 -3.525 47.789 1.00 73.62 89 THR A O 1
ATOM 695 N N . MET A 1 90 ? -23.242 -2.934 45.826 1.00 70.94 90 MET A N 1
ATOM 696 C CA . MET A 1 90 ? -22.455 -1.712 45.652 1.00 70.94 90 MET A CA 1
ATOM 697 C C . MET A 1 90 ? -22.629 -0.743 46.835 1.00 70.94 90 MET A C 1
ATOM 699 O O . MET A 1 90 ? -23.742 -0.381 47.207 1.00 70.94 90 MET A O 1
ATOM 703 N N . GLY A 1 91 ? -21.509 -0.314 47.427 1.00 67.00 91 GLY A N 1
ATOM 704 C CA . GLY A 1 91 ? -21.476 0.698 48.492 1.00 67.00 91 GLY A CA 1
ATOM 705 C C . GLY A 1 91 ? -21.854 0.209 49.896 1.00 67.00 91 GLY A C 1
ATOM 706 O O . GLY A 1 91 ? -21.821 1.002 50.835 1.00 67.00 91 GLY A O 1
ATOM 707 N N . ARG A 1 92 ? -22.179 -1.078 50.078 1.00 71.19 92 ARG A N 1
ATOM 708 C CA . ARG A 1 92 ? -22.420 -1.659 51.406 1.00 71.19 92 ARG A CA 1
ATOM 709 C C . ARG A 1 92 ? -21.124 -2.181 52.020 1.00 71.19 92 ARG A C 1
ATOM 711 O O . ARG A 1 92 ? -20.398 -2.949 51.395 1.00 71.19 92 ARG A O 1
ATOM 718 N N . LYS A 1 93 ? -20.862 -1.790 53.268 1.00 63.12 93 LYS A N 1
ATOM 719 C CA . LYS A 1 93 ? -19.871 -2.445 54.124 1.00 63.12 93 LYS A CA 1
ATOM 720 C C . LYS A 1 93 ? -20.507 -3.733 54.654 1.00 63.12 93 LYS A C 1
ATOM 722 O O . LYS A 1 93 ? -21.562 -3.654 55.281 1.00 63.12 93 LYS A O 1
ATOM 727 N N . ILE A 1 94 ? -19.917 -4.878 54.319 1.00 61.31 94 ILE A N 1
ATOM 728 C CA . ILE A 1 94 ? -20.225 -6.168 54.954 1.00 61.31 94 ILE A CA 1
ATOM 729 C C . ILE A 1 94 ? -19.515 -6.197 56.307 1.00 61.31 94 ILE A C 1
ATOM 731 O O . ILE A 1 94 ? -18.363 -5.700 56.358 1.00 61.31 94 ILE A O 1
#

Secondary structure (DSSP, 8-state):
--HHHHHHHHHHHHTT--B-TTT--B--S----PPP-----TTS--TT---S----------PPPTTEEEEE-TTTSSEEEEETTGGGTTT---

Foldseek 3Di:
DDPVCVVCVVVCVVVVWDADPVPRDTDDPDPDDDDPDPDDDCPDDDPVPPDPPPPDPPDPPPDDPPQWDWDADPPDGDIDIDHPVCVVVPPDDD

Sequence (94 aa):
MSNSILKHWKWIKSLGVNICLKTGKITSKFAGYDIPDYSTNYKYKTSDVIGTAATKKPIIKVTLPAGKTIAPAYNKGGYMVVDQKDFKTMGRKI